Protein AF-A0A520AEP5-F1 (afdb_monomer)

Secondary structure (DSSP, 8-state):
-EEEEEE-TT--EEEEETTEEEEE-SS-EEEE-B-TTSTTSBS-S-EEEEEE-TT-PEEEEETTEEEE------

Radius of gyration: 11.59 Å; Cα contacts (8 Å, |Δi|>4): 161; chains: 1; bounding box: 31×26×31 Å

pLDDT: mean 95.7, std 6.46, range [52.75, 98.81]

Structure (mmCIF, N/CA/C/O backbone):
data_AF-A0A520AEP5-F1
#
_entry.id   AF-A0A520AEP5-F1
#
loop_
_atom_site.group_PDB
_atom_site.id
_atom_site.type_symbol
_atom_site.label_atom_id
_atom_site.label_alt_id
_atom_site.label_comp_id
_atom_site.label_asym_id
_atom_site.label_entity_id
_atom_site.label_seq_id
_atom_site.pdbx_PDB_ins_code
_atom_site.Cartn_x
_atom_site.Cartn_y
_atom_site.Cartn_z
_atom_site.occupancy
_atom_site.B_iso_or_equiv
_atom_site.auth_seq_id
_atom_site.auth_comp_id
_atom_site.auth_asym_id
_atom_site.auth_atom_id
_atom_site.pdbx_PDB_model_num
ATOM 1 N N . SER A 1 1 ? 2.236 10.043 -9.447 1.00 91.44 1 SER A N 1
ATOM 2 C CA . SER A 1 1 ? 0.780 9.898 -9.617 1.00 91.44 1 SER A CA 1
ATOM 3 C C . SER A 1 1 ? 0.256 8.952 -8.566 1.00 91.44 1 SER A C 1
ATOM 5 O O . SER A 1 1 ? 0.921 7.955 -8.299 1.00 91.44 1 SER A O 1
ATOM 7 N N . VAL A 1 2 ? -0.887 9.287 -7.975 1.00 97.25 2 VAL A N 1
ATOM 8 C CA . VAL A 1 2 ? -1.630 8.426 -7.048 1.00 97.25 2 VAL A CA 1
ATOM 9 C C . VAL A 1 2 ? -2.788 7.821 -7.837 1.00 97.25 2 VAL A C 1
ATOM 11 O O . VAL A 1 2 ? -3.485 8.560 -8.528 1.00 97.25 2 VAL A O 1
ATOM 14 N N . PHE A 1 3 ? -2.952 6.501 -7.782 1.00 98.19 3 PHE A N 1
ATOM 15 C CA . PHE A 1 3 ? -4.018 5.788 -8.497 1.00 98.19 3 PHE A CA 1
ATOM 16 C C . PHE A 1 3 ? -5.201 5.457 -7.593 1.00 98.19 3 PHE A C 1
ATOM 18 O O . PHE A 1 3 ? -6.342 5.446 -8.041 1.00 98.19 3 PHE A O 1
ATOM 25 N N . CYS A 1 4 ? -4.928 5.210 -6.316 1.00 98.44 4 CYS A N 1
ATOM 26 C CA . CYS A 1 4 ? -5.931 4.886 -5.316 1.00 98.44 4 CYS A CA 1
ATOM 27 C C . CYS A 1 4 ? -5.470 5.335 -3.931 1.00 98.44 4 CYS A C 1
ATOM 29 O O . CYS A 1 4 ? -4.270 5.490 -3.673 1.00 98.44 4 CYS A O 1
ATOM 31 N N . SER A 1 5 ? -6.435 5.511 -3.036 1.00 98.50 5 SER A N 1
ATOM 32 C CA . SER A 1 5 ? -6.196 5.754 -1.621 1.00 98.50 5 SER A CA 1
ATOM 33 C C . SER A 1 5 ? -7.150 4.938 -0.754 1.00 98.50 5 SER A C 1
ATOM 35 O O . SER A 1 5 ? -8.230 4.546 -1.193 1.00 98.50 5 SER A O 1
ATOM 37 N N . ALA A 1 6 ? -6.729 4.665 0.476 1.00 98.31 6 ALA A N 1
ATOM 38 C CA . ALA A 1 6 ? -7.537 4.025 1.507 1.00 98.31 6 ALA A CA 1
ATOM 39 C C . ALA A 1 6 ? -7.107 4.535 2.888 1.00 98.31 6 ALA A C 1
ATOM 41 O O . ALA A 1 6 ? -5.986 5.015 3.045 1.00 98.31 6 ALA A O 1
ATOM 42 N N . GLN A 1 7 ? -7.972 4.399 3.888 1.00 97.31 7 GLN A N 1
ATOM 43 C CA . GLN A 1 7 ? -7.608 4.573 5.292 1.00 97.31 7 GLN A CA 1
ATOM 44 C C . GLN A 1 7 ? -7.770 3.229 6.003 1.00 97.31 7 GLN A C 1
ATOM 46 O O . GLN A 1 7 ? -8.750 2.521 5.752 1.00 97.31 7 GLN A O 1
ATOM 51 N N . ASP A 1 8 ? -6.806 2.850 6.841 1.00 95.31 8 ASP A N 1
ATOM 52 C CA . ASP A 1 8 ? -6.943 1.661 7.687 1.00 95.31 8 ASP A CA 1
ATOM 53 C C . ASP A 1 8 ? -7.607 1.982 9.035 1.00 95.31 8 ASP A C 1
ATOM 55 O O . ASP A 1 8 ? -7.903 3.131 9.358 1.00 95.31 8 ASP A O 1
ATOM 59 N N . GLU A 1 9 ? -7.882 0.945 9.824 1.00 93.12 9 GLU A N 1
ATOM 60 C CA . GLU A 1 9 ? -8.532 1.088 11.132 1.00 93.12 9 GLU A CA 1
ATOM 61 C C . GLU A 1 9 ? -7.650 1.794 12.176 1.00 93.12 9 GLU A C 1
ATOM 63 O O . GLU A 1 9 ? -8.166 2.338 13.148 1.00 93.12 9 GLU A O 1
ATOM 68 N N . GLN A 1 10 ? -6.331 1.844 11.968 1.00 93.38 10 GLN A N 1
ATOM 69 C CA . GLN A 1 10 ? -5.414 2.598 12.826 1.00 93.38 10 GLN A CA 1
ATOM 70 C C . GLN A 1 10 ? -5.357 4.087 12.445 1.00 93.38 10 GLN A C 1
ATOM 72 O O . GLN A 1 10 ? -4.665 4.865 13.100 1.00 93.38 10 GLN A O 1
ATOM 77 N N . GLY A 1 11 ? -6.084 4.496 11.401 1.00 95.56 11 GLY A N 1
ATOM 78 C CA . GLY A 1 11 ? -6.137 5.869 10.915 1.00 95.56 11 GLY A CA 1
ATOM 79 C C . GLY A 1 11 ? -5.027 6.224 9.927 1.00 95.56 11 GLY A C 1
ATOM 80 O O . GLY A 1 11 ? -5.008 7.362 9.450 1.00 95.56 11 GLY A O 1
ATOM 81 N N . PHE A 1 12 ? -4.142 5.286 9.568 1.00 97.31 12 PHE A N 1
ATOM 82 C CA . PHE A 1 12 ? -3.108 5.543 8.569 1.00 97.31 12 PHE A CA 1
ATOM 83 C C . PHE A 1 12 ? -3.733 5.720 7.187 1.00 97.31 12 PHE A C 1
ATOM 85 O O . PHE A 1 12 ? -4.603 4.951 6.769 1.00 97.31 12 PHE A O 1
ATOM 92 N N . MET A 1 13 ? -3.237 6.710 6.448 1.00 98.56 13 MET A N 1
ATOM 93 C CA . MET A 1 13 ? -3.626 6.931 5.059 1.00 98.56 13 MET A CA 1
ATOM 94 C C . MET A 1 13 ? -2.687 6.167 4.134 1.00 98.56 13 MET A C 1
ATOM 96 O O . MET A 1 13 ? -1.466 6.246 4.259 1.00 98.56 13 MET A O 1
ATOM 100 N N . TRP A 1 14 ? -3.251 5.450 3.176 1.00 98.69 14 TRP A N 1
ATOM 101 C CA . TRP A 1 14 ? -2.524 4.627 2.224 1.00 98.69 14 TRP A CA 1
ATOM 102 C C . TRP A 1 14 ? -2.744 5.122 0.806 1.00 98.69 14 TRP A C 1
ATOM 104 O O . TRP A 1 14 ? -3.855 5.503 0.443 1.00 98.69 14 TRP A O 1
ATOM 114 N N . PHE A 1 15 ? -1.689 5.073 -0.003 1.00 98.81 15 PHE A N 1
ATOM 115 C CA . PHE A 1 15 ? -1.696 5.550 -1.380 1.00 98.81 15 PHE A CA 1
ATOM 116 C C . PHE A 1 15 ? -0.983 4.554 -2.295 1.00 98.81 15 PHE A C 1
ATOM 118 O O . PHE A 1 15 ? 0.213 4.288 -2.133 1.00 98.81 15 PHE A O 1
ATOM 125 N N . GLY A 1 16 ? -1.717 4.025 -3.273 1.00 98.62 16 GLY A N 1
ATOM 126 C CA . GLY A 1 16 ? -1.157 3.230 -4.361 1.00 98.62 16 GLY A CA 1
ATOM 127 C C . GLY A 1 16 ? -0.615 4.141 -5.456 1.00 98.62 16 GLY A C 1
ATOM 128 O O . GLY A 1 16 ? -1.304 5.056 -5.917 1.00 98.62 16 GLY A O 1
ATOM 129 N N . THR A 1 17 ? 0.637 3.929 -5.853 1.00 98.62 17 THR A N 1
ATOM 130 C CA . THR A 1 17 ? 1.327 4.784 -6.825 1.00 98.62 17 THR A CA 1
ATOM 131 C C . THR A 1 17 ? 2.060 3.952 -7.872 1.00 98.62 17 THR A C 1
ATOM 133 O O . THR A 1 17 ? 2.056 2.724 -7.831 1.00 98.62 17 THR A O 1
ATOM 136 N N . LYS A 1 18 ? 2.719 4.629 -8.820 1.00 97.94 18 LYS A N 1
ATOM 137 C CA . LYS A 1 18 ? 3.630 3.976 -9.773 1.00 97.94 18 LYS A CA 1
ATOM 138 C C . LYS A 1 18 ? 4.963 3.525 -9.160 1.00 97.94 18 LYS A C 1
ATOM 140 O O . LYS A 1 18 ? 5.701 2.815 -9.826 1.00 97.94 18 LYS A O 1
ATOM 145 N N . ASP A 1 19 ? 5.283 4.005 -7.961 1.00 97.50 19 ASP A N 1
ATOM 146 C CA . ASP A 1 19 ? 6.575 3.828 -7.289 1.00 97.50 19 ASP A CA 1
ATOM 147 C C . ASP A 1 19 ? 6.367 3.353 -5.838 1.00 97.50 19 ASP A C 1
ATOM 149 O O . ASP A 1 19 ? 6.892 3.900 -4.868 1.00 97.50 19 ASP A O 1
ATOM 153 N N . GLY A 1 20 ? 5.507 2.349 -5.689 1.00 97.94 20 GLY A N 1
ATOM 154 C CA . GLY A 1 20 ? 5.256 1.646 -4.443 1.00 97.94 20 GLY A CA 1
ATOM 155 C C . GLY A 1 20 ? 3.973 2.056 -3.729 1.00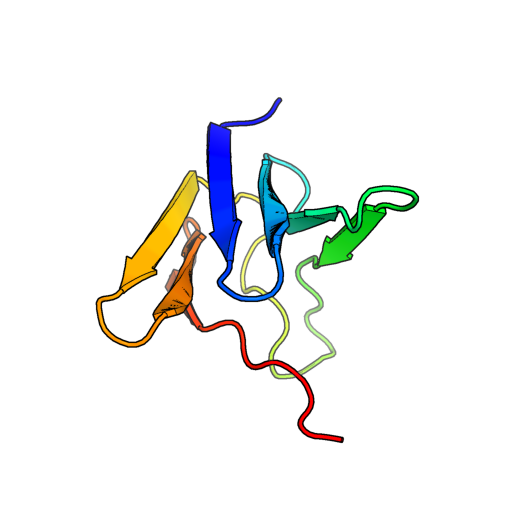 97.94 20 GLY A C 1
ATOM 156 O O . GLY A 1 20 ? 3.198 2.926 -4.154 1.00 97.94 20 GLY A O 1
ATOM 157 N N . LEU A 1 21 ? 3.770 1.391 -2.596 1.00 98.62 21 LEU A N 1
ATOM 158 C CA . LEU A 1 21 ? 2.710 1.668 -1.640 1.00 98.62 21 LEU A CA 1
ATOM 159 C C . LEU A 1 21 ? 3.221 2.649 -0.590 1.00 98.62 21 LEU A C 1
ATOM 161 O O . LEU A 1 21 ? 4.216 2.380 0.078 1.00 98.62 21 LEU A O 1
ATOM 165 N N . ASN A 1 22 ? 2.528 3.764 -0.406 1.00 98.69 22 ASN A N 1
ATOM 166 C CA . ASN A 1 22 ? 2.911 4.782 0.565 1.00 98.69 22 ASN A CA 1
ATOM 167 C C . ASN A 1 22 ? 1.915 4.797 1.720 1.00 98.69 22 ASN A C 1
ATOM 169 O O . ASN A 1 22 ? 0.714 4.898 1.485 1.00 98.69 22 ASN A O 1
ATOM 173 N N . ARG A 1 23 ? 2.416 4.718 2.953 1.00 98.44 23 ARG A N 1
ATOM 174 C CA . ARG A 1 23 ? 1.639 4.886 4.184 1.00 98.44 23 ARG A CA 1
ATOM 175 C C . ARG A 1 23 ? 2.006 6.205 4.840 1.00 98.44 23 ARG A C 1
ATOM 177 O O . ARG A 1 23 ? 3.188 6.453 5.051 1.00 98.44 23 ARG A O 1
ATOM 184 N N . PHE A 1 24 ? 1.015 7.004 5.193 1.00 98.62 24 PHE A N 1
ATOM 185 C CA . PHE A 1 24 ? 1.164 8.276 5.880 1.00 98.62 24 PHE A CA 1
ATOM 186 C C . PHE A 1 24 ? 0.533 8.209 7.266 1.00 98.62 24 PHE A C 1
ATOM 188 O O . PHE A 1 24 ? -0.602 7.749 7.408 1.00 98.62 24 PHE A O 1
ATOM 195 N N . ASP A 1 25 ? 1.264 8.672 8.274 1.00 97.50 25 ASP A N 1
ATOM 196 C CA . ASP A 1 25 ? 0.831 8.675 9.677 1.00 97.50 25 ASP A CA 1
ATOM 197 C C . ASP A 1 25 ? 0.349 10.034 10.199 1.00 97.50 25 ASP A C 1
ATOM 199 O O . ASP A 1 25 ? 0.077 10.175 11.387 1.00 97.50 25 ASP A O 1
ATOM 203 N N . GLY A 1 26 ? 0.221 11.026 9.316 1.00 97.94 26 GLY A N 1
ATOM 204 C CA . GLY A 1 26 ? -0.071 12.412 9.689 1.00 97.94 26 GLY A CA 1
ATOM 205 C C . GLY A 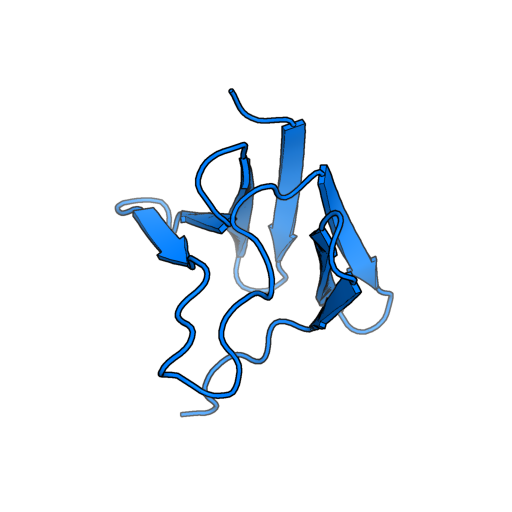1 26 ? 1.175 13.297 9.738 1.00 97.94 26 GLY A C 1
ATOM 206 O O . GLY A 1 26 ? 1.050 14.515 9.631 1.00 97.94 26 GLY A O 1
ATOM 207 N N . TYR A 1 27 ? 2.368 12.701 9.810 1.00 98.25 27 TYR A N 1
ATOM 208 C CA . TYR A 1 27 ? 3.642 13.414 9.905 1.00 98.25 27 TYR A CA 1
ATOM 209 C C . TYR A 1 27 ? 4.645 12.961 8.842 1.00 98.25 27 TYR A C 1
ATOM 211 O O . TYR A 1 27 ? 5.339 13.785 8.246 1.00 98.25 27 TYR A O 1
ATOM 219 N N . GLN A 1 28 ? 4.733 11.656 8.591 1.00 98.25 28 GLN A N 1
ATOM 220 C CA . GLN A 1 28 ? 5.752 11.034 7.758 1.00 98.25 28 GLN A CA 1
ATOM 221 C C . GLN A 1 28 ? 5.164 9.991 6.812 1.00 98.25 28 GLN A C 1
ATOM 223 O O . GLN A 1 28 ? 4.171 9.320 7.097 1.00 98.25 28 GLN A O 1
ATOM 228 N N . PHE A 1 29 ? 5.830 9.838 5.668 1.00 98.25 29 PHE A N 1
ATOM 229 C CA . PHE A 1 29 ? 5.557 8.764 4.725 1.00 98.25 29 PHE A CA 1
ATOM 230 C C . PHE A 1 29 ? 6.526 7.604 4.928 1.00 98.25 29 PHE A C 1
ATOM 232 O O . PHE A 1 29 ? 7.738 7.786 5.034 1.00 98.25 29 PHE A O 1
ATOM 239 N N . LYS A 1 30 ? 5.985 6.390 4.879 1.00 97.50 30 LYS A N 1
ATOM 240 C CA . LYS A 1 30 ? 6.735 5.148 4.733 1.00 97.50 30 LYS A CA 1
ATOM 241 C C . LYS A 1 30 ? 6.369 4.492 3.409 1.00 97.50 30 LYS A C 1
ATOM 243 O O . LYS A 1 30 ? 5.204 4.173 3.180 1.00 97.50 30 LYS A O 1
ATOM 248 N N . THR A 1 31 ? 7.366 4.248 2.566 1.00 98.12 31 THR A N 1
ATOM 249 C CA . THR A 1 31 ? 7.170 3.603 1.263 1.00 98.12 31 THR A CA 1
ATOM 250 C C . THR A 1 31 ? 7.556 2.129 1.321 1.00 98.12 31 THR A C 1
ATOM 252 O O . THR A 1 31 ? 8.627 1.768 1.812 1.00 98.12 31 THR A O 1
ATOM 255 N N . TYR A 1 32 ? 6.687 1.280 0.786 1.00 97.56 32 TYR A N 1
ATOM 256 C CA . TYR A 1 32 ? 6.916 -0.139 0.562 1.00 97.56 32 TYR A CA 1
ATOM 257 C C . TYR A 1 32 ? 7.095 -0.360 -0.940 1.00 97.56 32 TYR A C 1
ATOM 259 O O . TYR A 1 32 ? 6.219 -0.001 -1.729 1.00 97.56 32 TYR A O 1
ATOM 267 N N . ARG A 1 33 ? 8.234 -0.943 -1.315 1.00 97.62 33 ARG A N 1
ATOM 268 C CA . ARG A 1 33 ? 8.615 -1.253 -2.697 1.00 97.62 33 ARG A CA 1
ATOM 269 C C . ARG A 1 33 ? 8.886 -2.743 -2.867 1.00 97.62 33 ARG A C 1
ATOM 271 O O . ARG A 1 33 ? 9.028 -3.474 -1.880 1.00 97.62 33 ARG A O 1
ATOM 278 N N . HIS A 1 34 ? 8.945 -3.173 -4.115 1.00 97.75 34 HIS A N 1
ATOM 279 C CA . HIS A 1 34 ? 9.472 -4.467 -4.495 1.00 97.75 34 HIS A CA 1
ATOM 280 C C . HIS A 1 34 ? 10.951 -4.582 -4.108 1.00 97.75 34 HIS A C 1
ATOM 282 O O . HIS A 1 34 ? 11.750 -3.680 -4.348 1.00 97.75 34 HIS A O 1
ATOM 288 N N . ASP A 1 35 ? 11.308 -5.711 -3.503 1.00 97.62 35 ASP A N 1
ATOM 289 C CA . ASP A 1 35 ? 12.683 -6.067 -3.165 1.00 97.62 35 ASP A CA 1
ATOM 290 C C . ASP A 1 35 ? 12.846 -7.576 -3.370 1.00 97.62 35 ASP A C 1
ATOM 292 O O . ASP A 1 35 ? 12.354 -8.381 -2.574 1.00 97.62 35 ASP A O 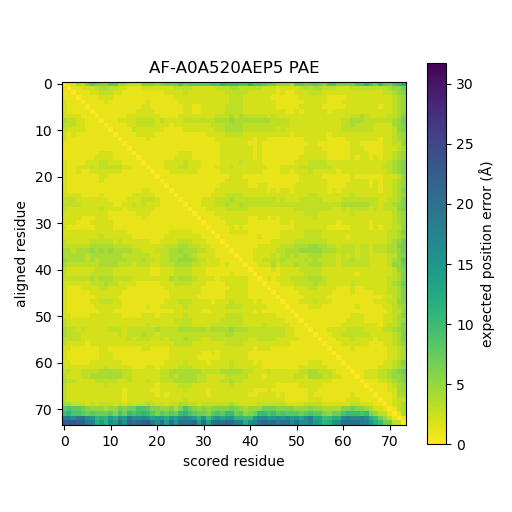1
ATOM 296 N N . ALA A 1 36 ? 13.531 -7.953 -4.452 1.00 96.31 36 ALA A N 1
ATOM 297 C CA . ALA A 1 36 ? 13.757 -9.345 -4.839 1.00 96.31 36 ALA A CA 1
ATOM 298 C C . ALA A 1 36 ? 14.543 -10.153 -3.792 1.00 96.31 36 ALA A C 1
ATOM 300 O O . ALA A 1 36 ? 14.483 -11.380 -3.798 1.00 96.31 36 ALA A O 1
ATOM 301 N N . THR A 1 37 ? 15.257 -9.485 -2.882 1.00 97.81 37 THR A N 1
ATOM 302 C CA . THR A 1 37 ? 16.040 -10.137 -1.824 1.00 97.81 37 THR A CA 1
ATOM 303 C C . THR A 1 37 ? 15.270 -10.284 -0.514 1.00 97.81 37 THR A C 1
ATOM 305 O O . THR A 1 37 ? 15.732 -10.965 0.401 1.00 97.81 37 THR A O 1
ATOM 308 N N . ARG A 1 38 ? 14.080 -9.674 -0.410 1.00 95.56 38 ARG A N 1
ATOM 309 C CA . ARG A 1 38 ? 13.277 -9.641 0.814 1.00 95.56 38 ARG A CA 1
ATOM 310 C C . ARG A 1 38 ? 11.952 -10.380 0.632 1.00 95.56 38 ARG A C 1
ATOM 312 O O . ARG A 1 38 ? 11.012 -9.814 0.065 1.00 95.56 38 ARG A O 1
ATOM 319 N N . PRO A 1 39 ? 11.825 -11.603 1.174 1.00 92.88 39 PRO A N 1
ATOM 320 C CA . PRO A 1 39 ? 10.546 -12.297 1.239 1.00 92.88 39 PRO A CA 1
ATOM 321 C C . PRO A 1 39 ? 9.475 -11.426 1.908 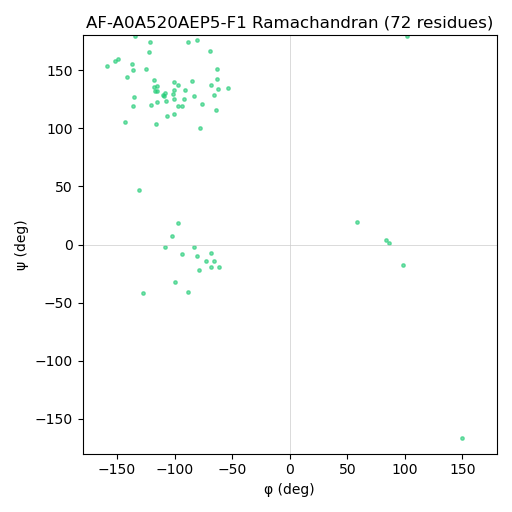1.00 92.88 39 PRO A C 1
ATOM 323 O O . PRO A 1 39 ? 9.728 -10.785 2.929 1.00 92.88 39 PRO A O 1
ATOM 326 N N . GLY A 1 40 ? 8.281 -11.383 1.317 1.00 91.94 40 GLY A N 1
ATOM 327 C CA . GLY A 1 40 ? 7.170 -10.558 1.802 1.00 91.94 40 GLY A CA 1
ATOM 328 C C . GLY A 1 40 ? 7.194 -9.093 1.348 1.00 91.94 40 GLY A C 1
ATOM 329 O O . GLY A 1 40 ? 6.324 -8.327 1.761 1.00 91.94 40 GLY A O 1
ATOM 330 N N . SER A 1 41 ? 8.149 -8.683 0.503 1.00 96.19 41 SER A N 1
ATOM 331 C CA . SER A 1 41 ? 8.032 -7.428 -0.249 1.00 96.19 41 SER A CA 1
ATOM 332 C C . SER A 1 41 ? 6.932 -7.526 -1.321 1.00 96.19 41 SER A C 1
ATOM 334 O O . SER A 1 41 ? 6.426 -8.609 -1.627 1.00 96.19 41 SER A O 1
ATOM 336 N N . LEU A 1 42 ? 6.532 -6.387 -1.893 1.00 96.19 42 LEU A N 1
ATOM 337 C CA . LEU A 1 42 ? 5.600 -6.377 -3.025 1.00 96.19 42 LEU A CA 1
ATOM 338 C C . LEU A 1 42 ? 6.231 -7.087 -4.228 1.00 96.19 42 LEU A C 1
ATOM 340 O O . LEU A 1 42 ? 7.440 -7.030 -4.405 1.00 96.19 42 LEU A O 1
ATOM 344 N N . GLY A 1 43 ? 5.439 -7.702 -5.109 1.00 95.19 43 GLY A N 1
ATOM 345 C CA . GLY A 1 43 ? 5.972 -8.241 -6.373 1.00 95.19 43 GLY A CA 1
ATOM 346 C C . GLY A 1 43 ? 6.158 -7.198 -7.477 1.00 95.19 43 GLY A C 1
ATOM 347 O O . GLY A 1 43 ? 6.728 -7.510 -8.519 1.00 95.19 43 GLY A O 1
ATOM 348 N N . ASN A 1 44 ? 5.657 -5.974 -7.286 1.00 97.25 44 ASN A N 1
ATOM 349 C CA . ASN A 1 44 ? 5.869 -4.839 -8.181 1.00 97.25 44 ASN A CA 1
ATOM 350 C C . ASN A 1 44 ? 5.619 -3.514 -7.446 1.00 97.25 44 ASN A C 1
ATOM 352 O O . ASN A 1 44 ? 4.811 -3.479 -6.518 1.00 97.25 44 ASN A O 1
ATOM 356 N N . ASP A 1 45 ? 6.251 -2.434 -7.903 1.00 98.00 45 ASP A N 1
ATOM 357 C CA . ASP A 1 45 ? 6.037 -1.083 -7.370 1.00 98.00 45 ASP A CA 1
ATOM 358 C C . ASP A 1 45 ? 4.750 -0.431 -7.888 1.00 98.00 45 ASP A C 1
ATOM 360 O O . ASP A 1 45 ? 4.215 0.480 -7.261 1.00 98.00 45 ASP A O 1
ATOM 364 N N . LEU A 1 46 ? 4.223 -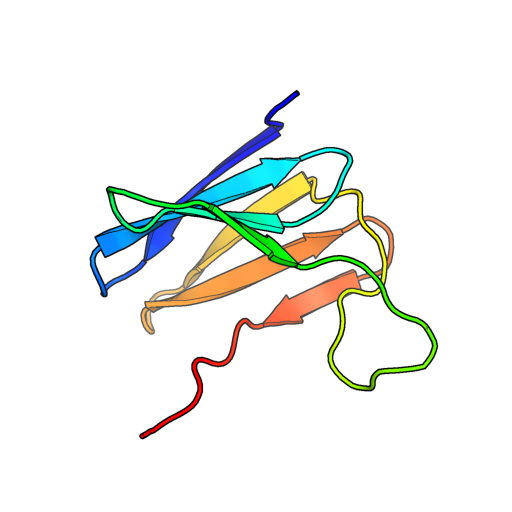0.893 -9.021 1.00 98.25 46 LEU A N 1
ATOM 365 C CA . LEU A 1 46 ? 3.002 -0.358 -9.599 1.00 98.25 46 LEU A CA 1
ATOM 366 C C . LEU A 1 46 ? 1.769 -0.893 -8.859 1.00 98.25 46 LEU A C 1
ATOM 368 O O . LEU A 1 46 ? 1.308 -2.012 -9.101 1.00 98.25 46 LEU A O 1
ATOM 372 N N . VAL A 1 47 ? 1.228 -0.069 -7.961 1.00 98.56 47 VAL A N 1
ATOM 373 C CA . VAL A 1 47 ? 0.056 -0.384 -7.136 1.00 98.56 47 VAL A CA 1
ATOM 374 C C . VAL A 1 47 ? -1.187 0.269 -7.731 1.00 98.56 47 VAL A C 1
ATOM 376 O O . VAL A 1 47 ? -1.325 1.491 -7.709 1.00 98.56 47 VAL A O 1
ATOM 379 N N . TYR A 1 48 ? -2.111 -0.548 -8.235 1.00 98.25 48 TYR A N 1
ATOM 380 C CA . TYR A 1 48 ? -3.322 -0.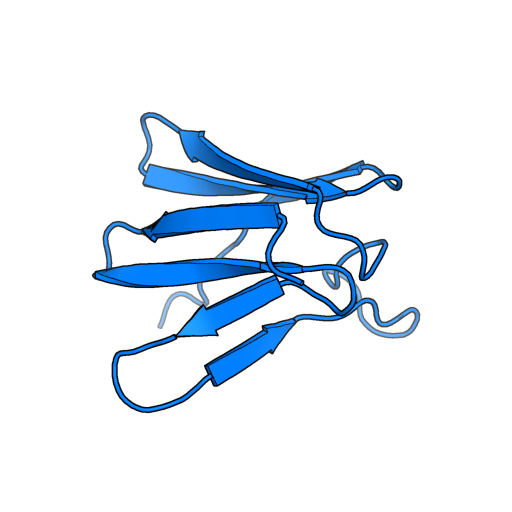072 -8.909 1.00 98.25 48 TYR A CA 1
ATOM 381 C C . TYR A 1 48 ? -4.485 0.162 -7.956 1.00 98.25 48 TYR A C 1
ATOM 383 O O . TYR A 1 48 ? -5.217 1.138 -8.109 1.00 98.25 48 TYR A O 1
ATOM 391 N N . VAL A 1 49 ? -4.670 -0.735 -6.987 1.00 98.25 49 VAL A N 1
ATOM 392 C CA . VAL A 1 49 ? -5.851 -0.732 -6.121 1.00 98.25 49 VAL A CA 1
ATOM 393 C C . VAL A 1 49 ? -5.488 -1.094 -4.691 1.00 98.25 49 VAL A C 1
ATOM 395 O O . VAL A 1 49 ? -4.624 -1.937 -4.439 1.00 98.25 49 VAL A O 1
ATOM 398 N N . LEU A 1 50 ? -6.190 -0.449 -3.767 1.00 98.69 50 LEU A N 1
ATOM 399 C CA . LEU A 1 50 ? -6.216 -0.772 -2.353 1.00 98.69 50 LEU A CA 1
ATOM 400 C C . LEU A 1 50 ? -7.644 -1.148 -1.983 1.00 98.69 50 LEU A C 1
ATOM 402 O O . LEU A 1 50 ? -8.587 -0.471 -2.394 1.00 98.69 50 LEU A O 1
ATOM 406 N N . HIS A 1 51 ? -7.806 -2.221 -1.218 1.00 98.00 51 HIS A N 1
ATOM 407 C CA . HIS A 1 51 ? -9.115 -2.658 -0.751 1.00 98.00 51 HIS A CA 1
ATOM 408 C C . HIS A 1 51 ? -9.051 -3.017 0.727 1.00 98.00 51 HIS A C 1
ATOM 410 O O . HIS A 1 51 ? -8.215 -3.817 1.140 1.00 98.00 51 HIS A O 1
ATOM 416 N N . ARG A 1 52 ? -9.943 -2.427 1.521 1.00 96.94 52 ARG A N 1
ATOM 417 C CA . ARG A 1 52 ? -10.124 -2.793 2.922 1.00 96.94 52 ARG A CA 1
ATOM 418 C C . ARG A 1 52 ? -11.296 -3.755 3.017 1.00 96.94 52 ARG A C 1
ATOM 420 O O . ARG A 1 52 ? -12.407 -3.386 2.640 1.00 96.94 52 ARG A O 1
ATOM 427 N N . ASP A 1 53 ? -11.042 -4.966 3.494 1.00 96.12 53 ASP A N 1
ATOM 428 C CA . ASP A 1 53 ? -12.104 -5.956 3.662 1.00 96.12 53 ASP A CA 1
ATOM 429 C C . ASP A 1 53 ? -12.909 -5.741 4.956 1.00 96.12 53 ASP A C 1
ATOM 431 O O . ASP A 1 53 ? -12.610 -4.864 5.770 1.00 96.12 53 ASP A O 1
ATOM 435 N N . ALA A 1 54 ? -13.949 -6.555 5.149 1.00 96.00 54 ALA A N 1
ATOM 436 C CA . ALA A 1 54 ? -14.823 -6.487 6.321 1.00 96.00 54 ALA A CA 1
ATOM 437 C C . ALA A 1 54 ? -14.122 -6.846 7.647 1.00 96.00 54 ALA A C 1
ATOM 439 O O . ALA A 1 54 ? -14.661 -6.566 8.713 1.00 96.00 54 ALA A O 1
ATOM 440 N N . SER A 1 55 ? -12.930 -7.445 7.595 1.00 95.88 55 SER A N 1
ATOM 441 C CA . SER A 1 55 ? -12.080 -7.721 8.758 1.00 95.88 55 SER A CA 1
ATOM 442 C C . SER A 1 55 ? -11.003 -6.646 8.949 1.00 95.88 55 SER A C 1
ATOM 444 O O . SER A 1 55 ? -10.001 -6.897 9.615 1.00 95.88 55 SER A O 1
ATOM 446 N N . ASN A 1 56 ? -11.186 -5.468 8.341 1.00 93.75 56 ASN A N 1
ATOM 447 C CA . ASN A 1 56 ? -10.278 -4.321 8.382 1.00 93.75 56 ASN A CA 1
ATOM 448 C C . ASN A 1 56 ? -8.862 -4.602 7.858 1.00 93.75 56 ASN A C 1
ATOM 450 O O . ASN A 1 56 ? -7.936 -3.831 8.120 1.00 93.75 56 ASN A O 1
ATOM 454 N N . ARG A 1 57 ? -8.675 -5.665 7.068 1.00 95.81 57 ARG A N 1
ATOM 455 C CA . ARG A 1 57 ? -7.373 -5.962 6.469 1.00 95.81 57 ARG A CA 1
ATOM 456 C C . ARG A 1 57 ? -7.202 -5.183 5.177 1.00 95.81 57 ARG A C 1
ATOM 458 O O . ARG A 1 57 ? -8.136 -5.069 4.381 1.00 95.81 57 ARG A O 1
ATOM 465 N N . LEU A 1 58 ? -5.990 -4.683 4.952 1.00 97.75 58 LEU A N 1
ATOM 466 C CA . LEU A 1 58 ? -5.644 -3.957 3.738 1.00 97.75 58 LEU A CA 1
ATOM 467 C C . LEU A 1 58 ? -5.046 -4.906 2.695 1.00 97.75 58 LEU A C 1
ATOM 469 O O . LEU A 1 58 ? -3.982 -5.490 2.903 1.00 97.75 58 LEU A O 1
ATOM 473 N N . TRP A 1 59 ? -5.720 -5.003 1.556 1.00 98.25 59 TRP A N 1
ATOM 474 C CA . TRP A 1 59 ? -5.290 -5.725 0.366 1.00 98.25 59 TRP A CA 1
ATOM 475 C C . TRP A 1 59 ? -4.707 -4.764 -0.672 1.00 98.25 59 TRP A C 1
ATOM 477 O O . TRP A 1 59 ? -5.239 -3.675 -0.895 1.00 98.25 59 TRP A O 1
ATOM 487 N N . ILE A 1 60 ? -3.625 -5.188 -1.323 1.00 98.62 60 ILE A N 1
ATOM 488 C CA . ILE A 1 60 ? -2.853 -4.420 -2.300 1.00 98.62 60 ILE A CA 1
ATOM 489 C C . ILE A 1 60 ? -2.873 -5.171 -3.628 1.00 98.62 60 ILE A C 1
ATOM 491 O O . ILE A 1 60 ? -2.384 -6.298 -3.704 1.00 98.62 60 ILE A O 1
ATOM 495 N N . GLY A 1 61 ? -3.399 -4.549 -4.679 1.00 98.25 61 GLY A N 1
ATOM 496 C CA . GLY A 1 61 ? -3.367 -5.096 -6.034 1.00 98.25 61 GLY A CA 1
ATOM 497 C C . GLY A 1 61 ? -2.265 -4.464 -6.882 1.00 98.25 61 GLY A C 1
ATOM 498 O O . GLY A 1 61 ? -2.229 -3.242 -7.059 1.00 98.25 61 GLY A O 1
ATOM 499 N N . THR A 1 62 ? -1.396 -5.302 -7.445 1.00 97.56 62 THR A N 1
ATOM 500 C CA . THR A 1 62 ? -0.380 -4.919 -8.439 1.00 97.56 62 THR A CA 1
ATOM 501 C C . THR A 1 62 ? -0.580 -5.719 -9.729 1.00 97.56 62 THR A C 1
ATOM 503 O O . THR A 1 62 ? -1.384 -6.649 -9.781 1.00 97.56 62 THR A O 1
ATOM 506 N N . ASN A 1 63 ? 0.178 -5.414 -10.786 1.00 94.25 63 ASN A N 1
ATOM 507 C CA . ASN A 1 63 ? 0.206 -6.254 -11.997 1.00 94.25 63 ASN A CA 1
ATOM 508 C C . ASN A 1 63 ? 0.866 -7.633 -11.792 1.00 94.25 63 ASN A C 1
ATOM 510 O O . ASN A 1 63 ? 0.862 -8.448 -12.712 1.00 94.25 63 ASN A O 1
ATOM 514 N N . ARG A 1 64 ? 1.475 -7.891 -10.629 1.00 96.56 64 ARG A N 1
ATOM 515 C CA . ARG A 1 64 ? 2.146 -9.160 -10.304 1.00 96.56 64 ARG A CA 1
ATOM 516 C C . ARG A 1 64 ? 1.383 -9.997 -9.276 1.00 96.56 64 ARG A C 1
ATOM 518 O O . ARG A 1 64 ? 1.818 -11.107 -8.988 1.00 96.56 64 ARG A O 1
ATOM 525 N N . GLY A 1 65 ? 0.256 -9.506 -8.758 1.00 96.50 65 GLY A N 1
ATOM 526 C CA . GLY A 1 65 ? -0.605 -10.269 -7.859 1.00 96.50 65 GLY A CA 1
ATOM 527 C C . GLY A 1 65 ? -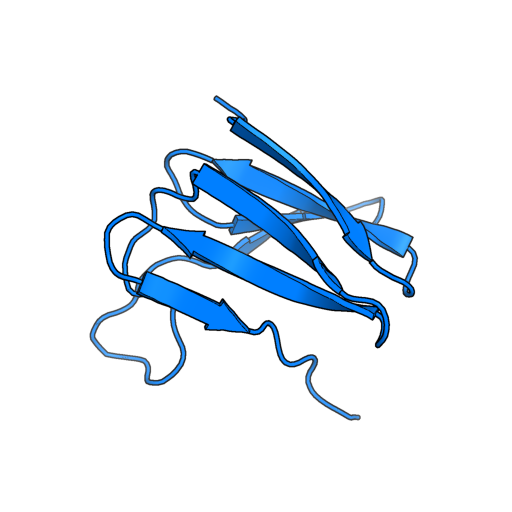1.358 -9.415 -6.845 1.00 96.50 65 GLY A C 1
ATOM 528 O O . GLY A 1 65 ? -1.421 -8.188 -6.944 1.00 96.50 65 GLY A O 1
ATOM 529 N N . VAL A 1 66 ? -1.918 -10.105 -5.853 1.00 97.81 66 VAL A N 1
ATOM 530 C CA . VAL A 1 66 ? -2.644 -9.519 -4.724 1.00 97.81 66 VAL A CA 1
ATOM 531 C C . VAL A 1 66 ? -1.895 -9.847 -3.436 1.00 97.81 66 VAL A C 1
ATOM 533 O O . VAL A 1 66 ? -1.521 -10.996 -3.206 1.00 97.81 66 VAL A O 1
ATOM 536 N N . TYR A 1 67 ? -1.678 -8.836 -2.602 1.00 97.88 67 TYR A N 1
ATOM 537 C CA . TYR A 1 67 ? -0.890 -8.920 -1.375 1.00 97.8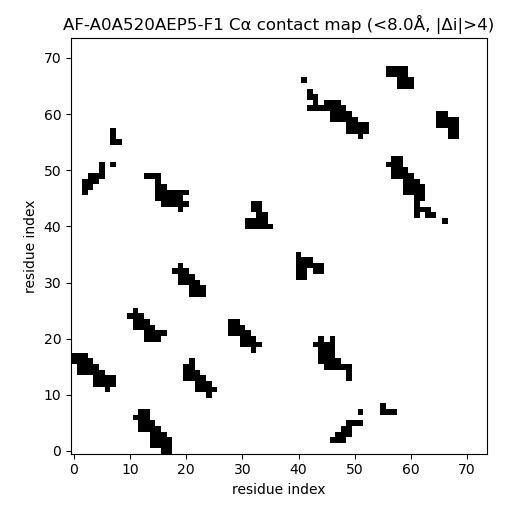8 67 TYR A CA 1
ATOM 538 C C . TYR A 1 67 ? -1.726 -8.452 -0.187 1.00 97.88 67 TYR A C 1
ATOM 540 O O . TYR A 1 67 ? -2.601 -7.602 -0.337 1.00 97.88 67 TYR A O 1
ATOM 548 N N . LEU A 1 68 ? -1.438 -8.984 0.997 1.00 97.00 68 LEU A N 1
ATOM 549 C CA . LEU A 1 68 ? -2.068 -8.590 2.254 1.00 97.00 68 LEU A CA 1
ATOM 550 C C . LEU A 1 68 ? -1.054 -7.825 3.105 1.00 97.00 68 LEU A C 1
ATOM 552 O O . LEU A 1 68 ? 0.049 -8.323 3.340 1.00 97.00 68 LEU A O 1
ATOM 556 N N . TY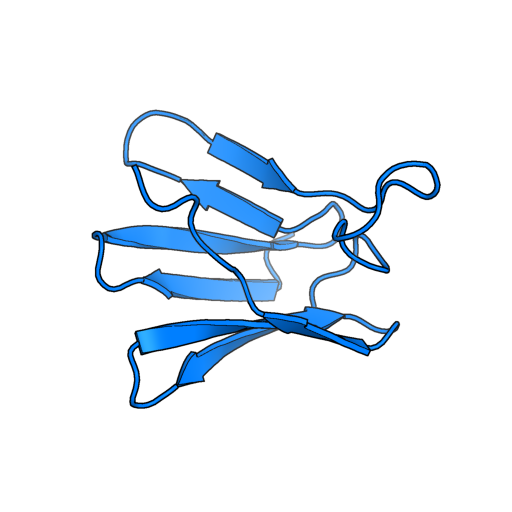R A 1 69 ? -1.414 -6.636 3.589 1.00 96.38 69 TYR A N 1
ATOM 557 C CA . TYR A 1 69 ? -0.598 -5.951 4.585 1.00 96.38 69 TYR A CA 1
ATOM 558 C C . TYR A 1 69 ? -0.794 -6.605 5.952 1.00 96.38 69 TYR A C 1
ATOM 560 O O . TYR A 1 69 ? -1.902 -6.633 6.487 1.00 96.38 69 TYR A O 1
ATOM 568 N N . LEU A 1 70 ? 0.303 -7.100 6.523 1.00 92.12 70 LEU A N 1
ATOM 569 C CA . LEU A 1 70 ? 0.347 -7.608 7.887 1.00 92.12 70 LEU A CA 1
ATOM 570 C C . LEU A 1 70 ? 1.104 -6.596 8.760 1.00 92.12 70 LEU A C 1
ATOM 572 O O . LEU A 1 70 ? 2.318 -6.427 8.578 1.00 92.12 70 LEU A O 1
ATOM 576 N N . PRO A 1 71 ? 0.428 -5.890 9.684 1.00 84.56 71 PRO A N 1
ATOM 577 C CA . PRO A 1 71 ? 1.128 -5.063 10.653 1.00 84.56 71 PRO A CA 1
ATOM 578 C C . PRO A 1 71 ? 2.005 -5.961 11.531 1.00 84.56 71 PRO A C 1
ATOM 580 O O . PRO A 1 71 ? 1.626 -7.082 11.872 1.00 84.56 71 PRO A O 1
ATOM 583 N N . LYS A 1 72 ? 3.196 -5.477 11.901 1.00 79.44 72 LYS A N 1
ATOM 584 C CA . LYS A 1 72 ? 3.976 -6.151 12.941 1.00 79.44 72 LYS A CA 1
ATOM 585 C C . LYS A 1 72 ? 3.171 -6.046 14.232 1.00 79.44 72 LYS A C 1
ATOM 587 O O . LYS A 1 72 ? 2.932 -4.934 14.695 1.00 79.44 72 LYS A O 1
ATOM 592 N N . ILE A 1 73 ? 2.736 -7.186 14.756 1.00 73.12 73 ILE A N 1
ATOM 593 C CA . ILE A 1 73 ? 2.188 -7.265 16.107 1.00 73.12 73 ILE A CA 1
ATOM 594 C C . ILE A 1 73 ? 3.354 -6.936 17.050 1.00 73.12 73 ILE A C 1
ATOM 596 O O . ILE A 1 73 ? 4.460 -7.446 16.843 1.00 73.12 73 ILE A O 1
ATOM 600 N N . GLY A 1 74 ? 3.129 -5.991 17.964 1.00 52.75 74 GLY A N 1
ATOM 601 C CA . GLY A 1 74 ? 4.089 -5.631 19.010 1.00 52.75 74 GLY A CA 1
ATOM 602 C C . GLY A 1 74 ? 4.267 -6.742 20.031 1.00 52.75 74 GLY A C 1
ATOM 603 O O . GLY A 1 74 ? 3.322 -7.547 20.185 1.00 52.75 74 GLY A O 1
#

Sequence (74 aa):
SVFCSAQDEQGFMWFGTKDGLNRFDGYQFKTYRHDATRPGSLGNDLVYVLHRDASNRLWIGTNRGVYLYLPKIG

Nearest PDB structures (foldseek):
  4a2l-assembly1_A  TM=9.838E-01  e=3.334E-06  Bacteroides thetaiotaomicron VPI-5482
  4a2m-assembly1_B  TM=9.791E-01  e=2.983E-06  Bacteroides thetaiotaomicron VPI-5482
  4a2l-assembly1_B  TM=9.801E-01  e=3.938E-06  Bacteroides thetaiotaomicron VPI-5482
  4a2m-assembly2_D  TM=9.774E-01  e=3.726E-06  Bacteroides thetaiotaomicron VPI-5482
  4a2m-assembly2_C  TM=9.772E-01  e=4.918E-06  Bacteroides thetaiotaomicron VPI-5482

Solvent-accessible surface area (backbone atoms only — not comparable to full-atom values): 4379 Å² total; per-residue (Å²): 113,76,67,31,66,47,69,50,88,88,67,34,40,34,35,19,14,71,84,9,40,36,38,32,73,90,86,53,78,50,78,50,49,49,40,99,89,42,89,89,43,45,83,45,26,42,23,60,42,61,46,71,49,99,82,62,43,45,35,41,33,35,93,68,49,78,45,74,65,75,78,82,80,129

Mean predicted aligned error: 2.54 Å

Foldseek 3Di:
DFQDWDAFPVRWIWTFDQQAIWTHPPPDIDGFADDPVDPQGDPGRHWNDWDQDPVRWIWTDDPVGIHTDDDPDD